Protein AF-A0A9X6RBR7-F1 (afdb_monomer_lite)

Radius of gyration: 12.05 Å; chains: 1; bounding box: 26×27×26 Å

pLDDT: mean 89.95, std 4.18, range [74.25, 95.56]

Structure (mmCIF, N/CA/C/O backbone):
data_AF-A0A9X6RBR7-F1
#
_entry.id   AF-A0A9X6RBR7-F1
#
loop_
_atom_site.group_PDB
_atom_site.id
_atom_site.type_symbol
_atom_site.label_atom_id
_atom_site.label_alt_id
_atom_site.label_comp_id
_atom_site.label_asym_id
_atom_site.label_entity_id
_atom_site.label_seq_id
_atom_site.pdbx_PDB_ins_code
_atom_site.Cartn_x
_atom_site.Cartn_y
_atom_site.Cartn_z
_atom_site.occupancy
_atom_site.B_iso_or_equiv
_atom_site.auth_seq_id
_atom_site.auth_comp_id
_atom_site.auth_asym_id
_atom_site.auth_atom_id
_atom_site.pdbx_PDB_model_num
ATOM 1 N N . MET A 1 1 ? 0.973 -11.673 5.246 1.00 85.94 1 MET A N 1
ATOM 2 C CA . MET A 1 1 ? 1.331 -10.293 5.649 1.00 85.94 1 MET A CA 1
ATOM 3 C C . MET A 1 1 ? 0.076 -9.585 6.150 1.00 85.94 1 MET A C 1
ATOM 5 O O . MET A 1 1 ?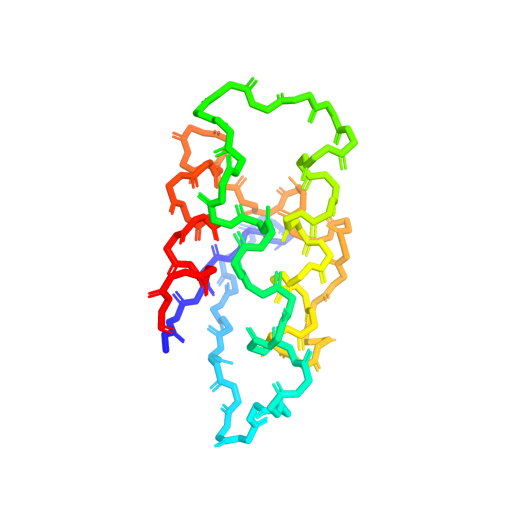 -1.017 -10.002 5.774 1.00 85.94 1 MET A O 1
ATOM 9 N N . LYS A 1 2 ? 0.217 -8.598 7.042 1.00 89.25 2 LYS A N 1
ATOM 10 C CA . LYS A 1 2 ? -0.901 -7.787 7.546 1.00 89.25 2 LYS A CA 1
ATOM 11 C C . LYS A 1 2 ? -0.713 -6.342 7.097 1.00 89.25 2 LYS A C 1
ATOM 13 O O . LYS A 1 2 ? 0.396 -5.824 7.210 1.00 89.25 2 LYS A O 1
ATOM 18 N N . LEU A 1 3 ? -1.785 -5.713 6.637 1.00 91.75 3 LEU A N 1
ATOM 19 C CA . LEU A 1 3 ? -1.815 -4.311 6.233 1.00 91.75 3 LEU A CA 1
ATOM 20 C C . LEU A 1 3 ? -2.826 -3.582 7.107 1.00 91.75 3 LEU A C 1
ATOM 22 O O . LEU A 1 3 ? -3.965 -4.021 7.228 1.00 91.75 3 LEU A O 1
ATOM 26 N N . THR A 1 4 ? -2.420 -2.479 7.725 1.00 93.44 4 THR A N 1
ATOM 27 C CA . THR A 1 4 ? -3.322 -1.658 8.534 1.00 93.44 4 THR A CA 1
ATOM 28 C C . THR A 1 4 ? -3.575 -0.343 7.817 1.00 93.44 4 THR A C 1
ATOM 30 O O . THR A 1 4 ? -2.626 0.393 7.554 1.00 93.44 4 THR A O 1
ATOM 33 N N . LEU A 1 5 ? -4.845 -0.052 7.546 1.00 93.88 5 LEU A N 1
ATOM 34 C CA . LEU A 1 5 ? -5.308 1.198 6.952 1.00 93.88 5 LEU A CA 1
ATOM 35 C C . LEU A 1 5 ? -6.189 1.945 7.954 1.00 93.88 5 LEU A C 1
ATOM 37 O O . LEU A 1 5 ? -6.894 1.334 8.763 1.00 93.88 5 LEU A O 1
ATOM 41 N N . GLN A 1 6 ? -6.143 3.269 7.910 1.00 93.25 6 GLN A N 1
ATOM 42 C CA . GLN A 1 6 ? -7.085 4.128 8.606 1.00 93.25 6 GLN A CA 1
ATOM 43 C C . GLN A 1 6 ? -8.324 4.344 7.724 1.00 93.25 6 GLN A C 1
ATOM 45 O O . GLN A 1 6 ? -8.222 4.665 6.549 1.00 93.25 6 GLN A O 1
ATOM 50 N N . SER A 1 7 ? -9.519 4.145 8.263 1.00 87.81 7 SER A N 1
ATOM 51 C CA . SER A 1 7 ? -10.774 4.427 7.559 1.00 87.81 7 SER A CA 1
ATOM 52 C C . SER A 1 7 ? -11.783 4.945 8.570 1.00 87.81 7 SER A C 1
ATOM 54 O O . SER A 1 7 ? -11.935 4.341 9.630 1.00 87.81 7 SER A O 1
ATOM 56 N N . ASP A 1 8 ? -12.428 6.075 8.273 1.00 82.50 8 ASP A N 1
ATOM 57 C CA . ASP A 1 8 ? -13.416 6.717 9.158 1.00 82.50 8 ASP A CA 1
ATOM 58 C C . ASP A 1 8 ? -12.901 6.976 10.591 1.00 82.50 8 ASP A C 1
ATOM 60 O O . ASP A 1 8 ? -13.639 6.928 11.571 1.00 82.50 8 ASP A O 1
ATOM 64 N N . GLY A 1 9 ? -11.599 7.244 10.736 1.00 83.38 9 GLY A N 1
ATOM 65 C CA . GLY A 1 9 ? -10.962 7.469 12.040 1.00 83.38 9 GLY A CA 1
ATOM 66 C C . GLY A 1 9 ? -10.594 6.193 12.809 1.00 83.38 9 GLY A C 1
ATOM 67 O O . GLY A 1 9 ? -9.898 6.283 13.821 1.00 83.38 9 GLY A O 1
ATOM 68 N N . GLU A 1 10 ? -10.956 5.013 12.308 1.00 89.00 10 GLU A N 1
ATOM 69 C CA . GLU A 1 10 ? -10.619 3.716 12.896 1.00 89.00 10 GLU A CA 1
AT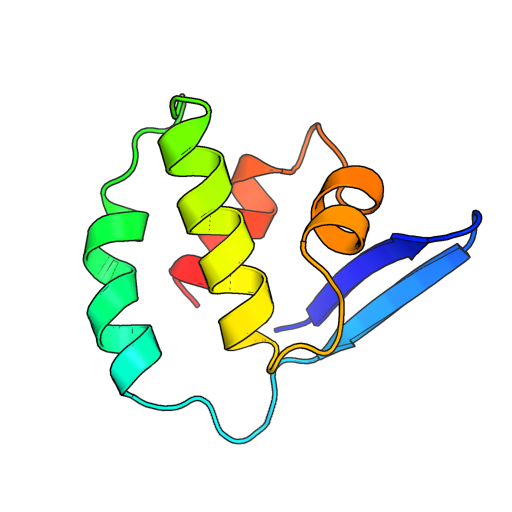OM 70 C C . GLU A 1 10 ? -9.493 3.014 12.128 1.00 89.00 10 GLU A C 1
ATOM 72 O O . GLU A 1 10 ? -9.299 3.215 10.931 1.00 89.00 10 GLU A O 1
ATOM 77 N N . LYS A 1 11 ? -8.726 2.160 12.815 1.00 91.62 11 LYS A N 1
ATOM 78 C CA . LYS A 1 11 ? -7.687 1.335 12.182 1.00 91.62 11 LYS A CA 1
ATOM 79 C C . LYS A 1 11 ? -8.268 -0.024 11.812 1.00 91.62 11 LYS A C 1
ATOM 81 O O . LYS A 1 11 ? -8.569 -0.823 12.697 1.00 91.62 11 LYS A O 1
ATOM 86 N N . LYS A 1 12 ? -8.354 -0.317 10.518 1.00 93.62 12 LYS A N 1
ATOM 87 C CA . LYS A 1 12 ? -8.747 -1.629 9.991 1.00 93.62 12 LYS A CA 1
ATOM 88 C C . LYS A 1 12 ? -7.505 -2.404 9.575 1.00 93.62 12 LYS A C 1
ATOM 90 O O . LYS A 1 12 ? -6.606 -1.854 8.946 1.00 93.62 12 LYS A O 1
ATOM 95 N N . THR A 1 13 ? -7.433 -3.676 9.961 1.00 93.81 13 THR A N 1
ATOM 96 C CA . THR A 1 13 ? -6.327 -4.563 9.577 1.00 93.81 13 THR A CA 1
ATOM 97 C C . THR A 1 13 ? -6.829 -5.611 8.600 1.00 93.81 13 THR A C 1
ATOM 99 O O . THR A 1 13 ? -7.774 -6.335 8.896 1.00 93.81 13 THR A O 1
ATOM 102 N N . PHE A 1 14 ? -6.170 -5.682 7.452 1.00 93.38 14 PHE A N 1
ATOM 103 C CA . PHE A 1 14 ? -6.422 -6.619 6.373 1.00 93.38 14 PHE A CA 1
ATOM 104 C C . PHE A 1 14 ? -5.322 -7.672 6.340 1.00 93.38 14 PHE A C 1
ATOM 106 O O . PHE A 1 14 ? -4.156 -7.403 6.655 1.00 93.38 14 PHE A O 1
ATOM 113 N N . HIS A 1 15 ? -5.698 -8.881 5.950 1.00 91.62 15 HIS A N 1
ATOM 114 C CA . HIS A 1 15 ? -4.801 -10.025 5.892 1.00 91.62 15 HIS A CA 1
ATOM 115 C C . HIS A 1 15 ? -4.619 -10.450 4.441 1.00 91.62 15 HIS A C 1
ATOM 117 O O . HIS A 1 15 ? -5.573 -10.416 3.664 1.00 91.62 15 HIS A O 1
ATOM 123 N N . LEU A 1 16 ? -3.397 -10.848 4.077 1.00 89.44 16 LEU A N 1
ATOM 124 C CA . LEU A 1 16 ? -3.181 -11.503 2.789 1.00 89.44 16 LEU A CA 1
ATOM 125 C C . LEU A 1 16 ? -4.089 -12.739 2.681 1.00 89.44 16 LEU A C 1
ATOM 127 O O . LEU A 1 16 ? -4.162 -13.499 3.651 1.00 89.44 16 LEU A O 1
ATOM 131 N N . PRO A 1 17 ? -4.754 -12.946 1.534 1.00 89.38 17 PRO A N 1
ATOM 132 C CA . PRO A 1 17 ? -5.576 -14.126 1.311 1.00 89.38 17 PRO A CA 1
ATOM 133 C C . PRO A 1 17 ? -4.713 -15.392 1.219 1.00 89.38 17 PRO A C 1
ATOM 135 O O . PRO A 1 17 ? -3.556 -15.336 0.804 1.00 89.38 17 PRO A O 1
ATOM 138 N N . ASP A 1 18 ? -5.304 -16.546 1.543 1.00 88.00 18 ASP A N 1
ATOM 139 C CA . ASP A 1 18 ? -4.630 -17.854 1.455 1.00 88.00 18 ASP A CA 1
ATOM 140 C C . ASP A 1 18 ? -4.250 -18.232 0.015 1.00 88.00 18 ASP A C 1
ATOM 142 O O . ASP A 1 18 ? -3.316 -18.998 -0.220 1.00 88.00 18 ASP A O 1
ATOM 146 N N . PHE A 1 19 ? -4.978 -17.691 -0.963 1.00 87.94 19 PHE A N 1
ATOM 147 C CA . PHE A 1 19 ? -4.744 -17.921 -2.380 1.00 87.94 19 PHE A CA 1
ATOM 148 C C . PHE A 1 19 ? -4.451 -16.605 -3.098 1.00 87.94 19 PHE A C 1
ATOM 150 O O . PHE A 1 19 ? -5.336 -15.767 -3.273 1.00 87.94 19 PHE A O 1
ATOM 157 N N . ILE A 1 20 ? -3.212 -16.457 -3.566 1.00 86.69 20 ILE A N 1
ATOM 158 C CA . ILE A 1 20 ? -2.779 -15.345 -4.415 1.00 86.69 20 ILE A CA 1
ATOM 159 C C . ILE A 1 20 ? -2.536 -15.902 -5.826 1.00 86.69 20 ILE A C 1
ATOM 161 O O . ILE A 1 20 ? -1.671 -16.764 -6.007 1.00 86.69 20 ILE A O 1
ATOM 165 N N . PRO A 1 21 ? -3.270 -15.440 -6.854 1.00 89.00 21 PRO A N 1
ATOM 166 C CA . PRO A 1 21 ? -3.061 -15.896 -8.222 1.00 89.00 21 PRO A CA 1
ATOM 167 C C . PRO A 1 21 ? -1.628 -15.638 -8.712 1.00 89.00 21 PRO A C 1
ATOM 169 O O . PRO A 1 21 ? -1.156 -14.501 -8.693 1.00 89.00 21 PRO A O 1
ATOM 172 N N . ALA A 1 22 ? -0.972 -16.653 -9.286 1.00 88.06 22 ALA A N 1
ATOM 173 C CA . ALA A 1 22 ? 0.401 -16.549 -9.807 1.00 88.06 22 ALA A CA 1
ATOM 174 C C . ALA A 1 22 ? 0.598 -15.434 -10.862 1.00 88.06 22 ALA A C 1
ATOM 176 O O . ALA A 1 22 ? 1.703 -14.934 -11.064 1.00 88.06 22 ALA A O 1
ATOM 177 N N . ARG A 1 23 ? -0.482 -14.989 -11.523 1.00 87.81 23 ARG A N 1
ATOM 178 C CA . ARG A 1 23 ? -0.455 -13.847 -12.454 1.00 87.81 23 ARG A CA 1
ATOM 179 C C . ARG A 1 23 ? -0.094 -12.513 -11.791 1.00 87.81 23 ARG A C 1
ATOM 181 O O . ARG A 1 23 ? 0.327 -11.601 -12.499 1.00 87.81 23 ARG A O 1
ATOM 188 N N . LEU A 1 24 ? -0.324 -12.376 -10.484 1.00 87.25 24 LEU A N 1
ATOM 189 C CA . LEU A 1 24 ? 0.071 -11.194 -9.720 1.00 87.25 24 LEU A CA 1
ATOM 190 C C . LEU A 1 24 ? 1.583 -11.220 -9.501 1.00 87.25 24 LEU A C 1
ATOM 192 O O . LEU A 1 24 ? 2.253 -10.265 -9.861 1.00 87.25 24 LEU A O 1
ATOM 196 N N . ILE A 1 25 ? 2.145 -12.368 -9.125 1.00 84.31 25 ILE A N 1
ATOM 197 C CA . ILE A 1 25 ? 3.602 -12.534 -9.017 1.00 84.31 25 ILE A CA 1
ATOM 198 C C . ILE A 1 25 ? 4.324 -12.209 -10.335 1.00 84.31 25 ILE A C 1
ATOM 200 O O . ILE A 1 25 ? 5.398 -11.627 -10.316 1.00 84.31 25 ILE A O 1
ATOM 204 N N . ARG A 1 26 ? 3.721 -12.487 -11.501 1.00 87.00 26 ARG A N 1
ATOM 205 C CA . ARG A 1 26 ? 4.283 -12.076 -12.806 1.00 87.00 26 ARG A CA 1
ATOM 206 C C . ARG A 1 26 ? 4.404 -10.551 -12.984 1.00 87.00 26 ARG A C 1
ATOM 208 O O . ARG A 1 26 ? 5.251 -10.116 -13.753 1.00 87.00 26 ARG A O 1
ATOM 215 N N . GLN A 1 27 ? 3.552 -9.763 -12.329 1.00 85.44 27 GLN A N 1
ATOM 216 C CA . GLN A 1 27 ? 3.582 -8.292 -12.362 1.00 85.44 27 GLN A CA 1
ATOM 217 C C . GLN A 1 27 ? 4.535 -7.704 -11.311 1.00 85.44 27 GLN A C 1
ATOM 219 O O . GLN A 1 27 ? 4.965 -6.568 -11.463 1.00 85.44 27 GLN A O 1
ATOM 224 N N . ALA A 1 28 ? 4.889 -8.467 -10.272 1.00 85.75 28 ALA A N 1
ATOM 225 C CA . ALA A 1 28 ? 5.716 -7.984 -9.170 1.00 85.75 28 ALA A CA 1
ATOM 226 C C . ALA A 1 28 ? 7.108 -7.458 -9.593 1.00 85.75 28 ALA A C 1
ATOM 228 O O . ALA A 1 28 ? 7.478 -6.401 -9.091 1.00 85.75 28 ALA A O 1
ATOM 229 N N . PRO A 1 29 ? 7.864 -8.090 -10.522 1.00 86.56 29 PRO A N 1
ATOM 230 C CA . PRO A 1 29 ? 9.193 -7.604 -10.906 1.00 86.56 29 PRO A CA 1
ATOM 231 C C . PRO A 1 29 ? 9.181 -6.190 -11.492 1.00 86.56 29 PRO A C 1
ATOM 233 O O . PRO A 1 29 ? 10.004 -5.371 -11.110 1.00 86.56 29 PRO A O 1
ATOM 236 N N . GLU A 1 30 ? 8.204 -5.881 -12.352 1.00 87.88 30 GLU A N 1
ATOM 237 C CA . GLU A 1 30 ? 8.058 -4.542 -12.946 1.00 87.88 30 GLU A CA 1
ATOM 238 C C . GLU A 1 30 ? 7.853 -3.469 -11.868 1.00 87.88 30 GLU A C 1
ATOM 240 O O . GLU A 1 30 ? 8.365 -2.360 -11.981 1.00 87.88 30 GLU A O 1
ATOM 245 N N . LEU A 1 31 ? 7.130 -3.814 -10.801 1.00 87.12 31 LEU A N 1
ATOM 246 C CA . LEU A 1 31 ? 6.861 -2.913 -9.685 1.00 87.12 31 LEU A CA 1
ATOM 247 C C . LEU A 1 31 ? 8.029 -2.835 -8.696 1.00 87.12 31 LEU A C 1
ATOM 249 O O . LEU A 1 31 ? 8.208 -1.811 -8.044 1.00 87.12 31 LEU A O 1
ATOM 253 N N . ALA A 1 32 ? 8.814 -3.904 -8.569 1.00 83.81 32 ALA A N 1
ATOM 254 C CA . ALA A 1 32 ? 10.001 -3.942 -7.721 1.00 83.81 32 ALA A CA 1
ATOM 255 C C . ALA A 1 32 ? 11.156 -3.099 -8.294 1.00 83.81 32 ALA A C 1
ATOM 257 O O . ALA A 1 32 ? 11.970 -2.588 -7.527 1.00 83.81 32 ALA A O 1
ATOM 258 N N . ASP A 1 33 ? 11.199 -2.915 -9.617 1.00 85.00 33 ASP A N 1
ATOM 259 C CA . ASP A 1 33 ? 12.154 -2.038 -10.310 1.00 85.00 33 ASP A CA 1
ATOM 260 C C . ASP A 1 33 ? 11.817 -0.537 -10.186 1.00 85.00 33 ASP A C 1
ATOM 262 O O . ASP A 1 33 ? 12.607 0.320 -10.596 1.00 85.00 33 ASP A O 1
ATOM 266 N N . ILE A 1 34 ? 10.660 -0.186 -9.610 1.00 83.44 34 ILE A N 1
ATOM 267 C CA . ILE A 1 34 ? 10.256 1.209 -9.423 1.00 83.44 34 ILE A CA 1
ATOM 268 C C . ILE A 1 34 ? 11.226 1.908 -8.444 1.00 83.44 34 ILE A C 1
ATOM 270 O O . ILE A 1 34 ? 11.463 1.415 -7.337 1.00 83.44 34 ILE A O 1
ATOM 274 N N . PRO A 1 35 ? 11.786 3.082 -8.804 1.00 79.75 35 PRO A N 1
ATOM 275 C CA . PRO A 1 35 ? 12.729 3.796 -7.951 1.00 79.75 35 PRO A CA 1
ATOM 276 C C . PRO A 1 35 ? 12.066 4.309 -6.666 1.00 79.75 35 PRO A C 1
ATOM 278 O O . PRO A 1 35 ? 10.873 4.581 -6.627 1.00 79.75 35 PRO A O 1
ATOM 281 N N . ASN A 1 36 ? 12.871 4.579 -5.632 1.00 78.31 36 ASN A N 1
ATOM 282 C CA . ASN A 1 36 ? 12.414 5.125 -4.340 1.00 78.31 36 ASN A CA 1
ATOM 283 C C . ASN A 1 36 ? 11.764 6.524 -4.405 1.00 78.31 36 ASN A C 1
ATOM 285 O O . ASN A 1 36 ? 11.314 7.036 -3.384 1.00 78.31 36 ASN A O 1
ATOM 289 N N . ASN A 1 37 ? 11.725 7.159 -5.575 1.00 83.75 37 ASN A N 1
ATOM 290 C CA . ASN A 1 37 ? 10.986 8.396 -5.805 1.00 83.75 37 ASN A CA 1
ATOM 291 C C . ASN A 1 37 ? 10.107 8.234 -7.057 1.00 83.75 37 ASN A C 1
ATOM 293 O O . ASN A 1 37 ? 10.427 8.819 -8.098 1.00 83.75 37 ASN A O 1
ATOM 297 N N . PRO A 1 38 ? 9.065 7.385 -6.984 1.00 88.56 38 PRO A N 1
ATOM 298 C CA . PRO A 1 38 ? 8.219 7.090 -8.130 1.00 88.56 38 PRO A CA 1
ATOM 299 C C . PRO A 1 38 ? 7.443 8.320 -8.591 1.00 88.56 38 PRO A C 1
ATOM 301 O O . PRO A 1 38 ? 7.121 9.206 -7.797 1.00 88.56 38 PRO A O 1
ATOM 304 N N . GLY A 1 39 ? 7.121 8.362 -9.882 1.00 91.38 39 GLY A N 1
ATOM 305 C CA . GLY A 1 39 ? 6.118 9.295 -10.384 1.00 91.38 39 GLY A CA 1
ATOM 306 C C . GLY A 1 39 ? 4.707 8.886 -9.935 1.00 91.38 39 GLY A C 1
ATOM 307 O O . GLY A 1 39 ? 4.509 7.747 -9.506 1.00 91.38 39 GLY A O 1
ATOM 308 N N . PRO A 1 40 ? 3.705 9.774 -10.070 1.00 91.00 40 PRO A N 1
ATOM 309 C CA . PRO A 1 40 ? 2.316 9.463 -9.721 1.00 91.00 40 PRO A CA 1
ATOM 310 C C . PRO A 1 40 ? 1.795 8.184 -10.394 1.00 91.00 40 PRO A C 1
ATOM 312 O O . PRO A 1 40 ? 1.230 7.329 -9.727 1.00 91.00 40 PRO A O 1
ATOM 315 N N . GLU A 1 41 ? 2.089 7.999 -11.685 1.00 91.38 41 GLU A N 1
ATOM 316 C CA . GLU A 1 41 ? 1.647 6.824 -12.450 1.00 91.38 41 GLU A CA 1
ATOM 317 C C . GLU A 1 41 ? 2.214 5.505 -11.906 1.00 91.38 41 GLU A C 1
ATOM 319 O O . GLU A 1 41 ? 1.537 4.478 -11.908 1.00 91.38 41 GLU A O 1
ATOM 324 N N . ASP A 1 42 ? 3.460 5.519 -11.433 1.00 92.19 42 ASP A N 1
ATOM 325 C CA . ASP A 1 42 ? 4.090 4.342 -10.841 1.00 92.19 42 ASP A CA 1
ATOM 326 C C . ASP A 1 42 ? 3.512 4.062 -9.454 1.00 92.19 42 ASP A C 1
ATOM 328 O O . ASP A 1 42 ? 3.216 2.910 -9.137 1.00 92.19 42 ASP A O 1
ATOM 332 N N . MET A 1 43 ? 3.253 5.107 -8.660 1.00 92.44 43 MET A N 1
ATOM 333 C CA . MET A 1 43 ? 2.554 4.954 -7.384 1.00 92.44 43 MET A CA 1
ATOM 334 C C . MET A 1 43 ? 1.165 4.333 -7.577 1.00 92.44 43 MET A C 1
ATOM 336 O O . MET A 1 43 ? 0.823 3.389 -6.867 1.00 92.44 43 MET A O 1
ATOM 340 N N . ASP A 1 44 ? 0.393 4.793 -8.565 1.00 93.69 44 ASP A N 1
ATOM 341 C CA . ASP A 1 44 ? -0.928 4.236 -8.878 1.00 93.69 44 ASP A CA 1
ATOM 342 C C . ASP A 1 44 ? -0.858 2.742 -9.224 1.00 93.69 44 ASP A C 1
ATOM 344 O O . ASP A 1 44 ? -1.653 1.945 -8.715 1.00 93.69 44 ASP A O 1
ATOM 348 N N . LYS A 1 45 ? 0.131 2.325 -10.028 1.00 92.88 45 LYS A N 1
ATOM 349 C CA . LYS A 1 45 ? 0.353 0.901 -10.337 1.00 92.88 45 LYS A CA 1
ATOM 350 C C . LYS A 1 45 ? 0.682 0.091 -9.086 1.00 92.88 45 LYS A C 1
ATOM 352 O O . LYS A 1 45 ? 0.146 -1.008 -8.916 1.00 92.88 45 LYS A O 1
ATOM 357 N N . MET A 1 46 ? 1.533 0.623 -8.206 1.00 93.25 46 MET A N 1
ATOM 358 C CA . MET A 1 46 ? 1.890 -0.039 -6.950 1.00 93.25 46 MET A CA 1
ATOM 359 C C . MET A 1 46 ? 0.657 -0.220 -6.053 1.00 93.25 46 MET A C 1
ATOM 361 O O . MET A 1 46 ? 0.406 -1.325 -5.570 1.00 93.25 46 MET A O 1
ATOM 365 N N . VAL A 1 47 ? -0.164 0.821 -5.880 1.00 94.69 47 VAL A N 1
ATOM 366 C CA . VAL A 1 47 ? -1.399 0.749 -5.079 1.00 94.69 47 VAL A CA 1
ATOM 367 C C . VAL A 1 47 ? -2.396 -0.235 -5.688 1.00 94.69 47 VAL A C 1
ATOM 369 O O . VAL A 1 47 ? -2.956 -1.078 -4.981 1.00 94.69 47 VAL A O 1
ATOM 372 N N . GLN A 1 48 ? -2.573 -0.200 -7.011 1.00 94.44 48 GLN A N 1
ATOM 373 C CA . GLN A 1 48 ? -3.444 -1.138 -7.715 1.00 94.44 48 GLN A CA 1
ATOM 374 C C . GLN A 1 48 ? -3.004 -2.589 -7.517 1.00 94.44 48 GLN A C 1
ATOM 376 O O . GLN A 1 48 ? -3.844 -3.483 -7.367 1.00 94.44 48 GLN A O 1
ATOM 381 N N . TYR A 1 49 ? -1.698 -2.839 -7.511 1.00 93.50 49 TYR A N 1
ATOM 382 C CA . TYR A 1 49 ? -1.160 -4.158 -7.223 1.00 93.50 49 TYR A CA 1
ATOM 383 C C . TYR A 1 49 ? -1.471 -4.603 -5.795 1.00 93.50 49 TYR A C 1
ATOM 385 O O . TYR A 1 49 ? -1.964 -5.716 -5.608 1.00 93.50 49 TYR A O 1
ATOM 393 N N . VAL A 1 50 ? -1.263 -3.731 -4.804 1.00 93.56 50 VAL A N 1
ATOM 394 C CA . VAL A 1 50 ? -1.572 -4.030 -3.400 1.00 93.56 50 VAL A CA 1
ATOM 395 C C . VAL A 1 50 ? -3.048 -4.393 -3.226 1.00 93.56 50 VAL A C 1
ATOM 397 O O . VAL A 1 50 ? -3.346 -5.441 -2.655 1.00 93.56 50 VAL A O 1
ATOM 400 N N . VAL A 1 51 ? -3.974 -3.615 -3.792 1.00 94.44 51 VAL A N 1
ATOM 401 C CA . VAL A 1 51 ? -5.415 -3.928 -3.747 1.00 94.44 51 VAL A CA 1
ATOM 402 C C . VAL A 1 51 ? -5.714 -5.314 -4.338 1.00 94.44 51 VAL A C 1
ATOM 404 O O . VAL A 1 51 ? -6.439 -6.106 -3.732 1.00 94.44 51 VAL A O 1
ATOM 407 N N . LYS A 1 52 ? -5.116 -5.652 -5.489 1.00 93.00 52 LYS A N 1
ATOM 408 C CA . LYS A 1 52 ? -5.297 -6.965 -6.136 1.00 93.00 52 LYS A CA 1
ATOM 409 C C . LYS A 1 52 ? -4.720 -8.114 -5.312 1.00 93.00 52 LYS A C 1
ATOM 411 O O . LYS A 1 52 ? -5.339 -9.172 -5.229 1.00 93.00 52 LYS A O 1
ATOM 416 N N . VAL A 1 53 ? -3.544 -7.926 -4.716 1.00 92.69 53 VAL A N 1
ATOM 417 C CA . VAL A 1 53 ? -2.877 -8.935 -3.877 1.00 92.69 53 VAL A CA 1
ATOM 418 C C . VAL A 1 53 ? -3.685 -9.233 -2.620 1.00 92.69 53 VAL A C 1
ATOM 420 O O . VAL A 1 53 ? -3.789 -10.390 -2.219 1.00 92.69 53 VAL A O 1
ATOM 423 N N . TYR A 1 54 ? -4.326 -8.218 -2.046 1.00 93.31 54 TYR A N 1
ATOM 424 C CA . TYR A 1 54 ? -5.258 -8.395 -0.937 1.00 93.31 54 TYR A CA 1
ATOM 425 C C . TYR A 1 54 ? -6.649 -8.872 -1.382 1.00 93.31 54 TYR A C 1
ATOM 427 O O . TYR A 1 54 ? -7.546 -8.958 -0.550 1.00 93.31 54 TYR A O 1
ATOM 435 N N . GLY A 1 55 ? -6.855 -9.222 -2.655 1.00 91.56 55 GLY A N 1
ATOM 436 C CA . GLY A 1 55 ? -8.132 -9.750 -3.134 1.00 91.56 55 GLY A CA 1
ATOM 437 C C . GLY A 1 55 ? -9.278 -8.745 -3.016 1.00 91.56 55 GLY A C 1
ATOM 438 O O . GLY A 1 55 ? -10.383 -9.135 -2.656 1.00 91.56 55 GLY A O 1
ATOM 439 N N . GLU A 1 56 ? -9.000 -7.461 -3.264 1.00 92.31 56 GLU A N 1
ATOM 440 C CA . GLU A 1 56 ? -10.011 -6.393 -3.321 1.00 92.31 56 GLU A CA 1
ATOM 441 C C . GLU A 1 56 ? -10.777 -6.188 -1.996 1.00 92.31 56 GLU A C 1
ATOM 443 O O . GLU A 1 56 ? -11.893 -5.675 -1.979 1.00 92.31 56 GLU A O 1
ATOM 448 N N . GLN A 1 57 ? -10.165 -6.547 -0.859 1.00 92.69 57 GLN A N 1
ATOM 449 C CA . GLN A 1 57 ? -10.719 -6.322 0.488 1.00 92.69 57 GLN A CA 1
ATOM 450 C C . GLN A 1 57 ? -10.920 -4.834 0.841 1.00 92.69 57 GLN A C 1
ATOM 452 O O . GLN A 1 57 ? -11.648 -4.514 1.781 1.00 92.69 57 GLN A O 1
ATOM 457 N N . PHE A 1 58 ? -10.256 -3.936 0.116 1.00 94.12 58 PHE A N 1
ATOM 458 C CA . PHE A 1 58 ? -10.361 -2.483 0.221 1.00 94.12 58 PHE A CA 1
ATOM 459 C C . PHE A 1 58 ? -10.196 -1.855 -1.169 1.00 94.12 58 PHE A C 1
ATOM 461 O O . PHE A 1 58 ? -9.671 -2.489 -2.085 1.00 94.12 58 PHE A O 1
ATOM 468 N N . THR A 1 59 ? -10.646 -0.613 -1.335 1.00 94.81 59 THR A N 1
ATOM 469 C CA . THR A 1 59 ? -10.539 0.128 -2.602 1.00 94.81 59 THR A CA 1
ATOM 470 C C . THR A 1 59 ? -9.208 0.873 -2.734 1.00 94.81 59 THR A C 1
ATOM 472 O O . THR A 1 59 ? -8.469 1.033 -1.761 1.00 94.81 59 THR A O 1
ATOM 475 N N . LEU A 1 60 ? -8.910 1.364 -3.944 1.00 94.62 60 LEU A N 1
ATOM 476 C CA . LEU A 1 60 ? -7.772 2.261 -4.187 1.00 94.62 60 LEU A CA 1
ATOM 477 C C . LEU A 1 60 ? -7.840 3.492 -3.274 1.00 94.62 60 LEU A C 1
ATOM 479 O O . LEU A 1 60 ? -6.865 3.788 -2.592 1.00 94.62 60 LEU A O 1
ATOM 483 N N . ASP A 1 61 ? -8.999 4.154 -3.210 1.00 94.19 61 ASP A N 1
ATOM 484 C CA . ASP A 1 61 ? -9.211 5.331 -2.357 1.00 94.19 61 ASP A CA 1
ATOM 485 C C . ASP A 1 61 ? -8.996 5.001 -0.876 1.00 94.19 61 ASP A C 1
ATOM 487 O O . ASP A 1 61 ? -8.284 5.712 -0.177 1.00 94.19 61 ASP A O 1
ATOM 491 N N . GLN A 1 62 ? -9.505 3.858 -0.402 1.00 94.19 62 GLN A N 1
ATOM 492 C CA . GLN A 1 62 ? -9.286 3.421 0.981 1.00 94.19 62 GLN A CA 1
ATOM 493 C C . GLN A 1 62 ? -7.812 3.164 1.297 1.00 94.19 62 GLN A C 1
ATOM 495 O O . GLN A 1 62 ? -7.388 3.363 2.436 1.00 94.19 62 GLN A O 1
ATOM 500 N N . TYR A 1 63 ? -7.029 2.710 0.316 1.00 95.56 63 TYR A N 1
ATOM 501 C CA . TYR A 1 63 ? -5.588 2.596 0.485 1.00 95.56 63 TYR A CA 1
ATOM 502 C C . TYR A 1 63 ? -4.929 3.974 0.539 1.00 95.56 63 TYR A C 1
ATOM 504 O O . TYR A 1 63 ? -4.170 4.238 1.470 1.00 95.56 63 TYR A O 1
ATOM 512 N N . TRP A 1 64 ? -5.241 4.847 -0.421 1.00 94.50 64 TRP A N 1
ATOM 513 C CA . TRP A 1 64 ? -4.684 6.196 -0.524 1.00 94.50 64 TRP A CA 1
ATOM 514 C C . TRP A 1 64 ? -4.960 7.052 0.714 1.00 94.50 64 TRP A C 1
ATOM 516 O O . TRP A 1 64 ? -4.038 7.667 1.247 1.00 94.50 64 TRP A O 1
ATOM 526 N N . ASP A 1 65 ? -6.195 7.031 1.207 1.00 94.19 65 ASP A N 1
ATOM 527 C CA . ASP A 1 65 ? -6.612 7.783 2.391 1.00 94.19 65 ASP A CA 1
ATOM 528 C C . ASP A 1 65 ? -6.177 7.108 3.699 1.00 94.19 65 ASP A C 1
ATOM 530 O O . ASP A 1 65 ? -6.042 7.761 4.737 1.00 94.19 65 ASP A O 1
ATOM 534 N N . GLY A 1 66 ? -5.982 5.786 3.672 1.00 93.69 66 GLY A N 1
ATOM 535 C CA . GLY A 1 66 ? -5.779 4.991 4.877 1.00 93.69 66 GLY A CA 1
ATOM 536 C C . GLY A 1 66 ? -4.334 4.653 5.216 1.00 93.69 66 GLY A C 1
ATOM 537 O O . GLY A 1 66 ? -4.044 4.321 6.370 1.00 93.69 66 GLY A O 1
ATOM 538 N N . VAL A 1 67 ? -3.415 4.708 4.258 1.00 94.25 67 VAL A N 1
ATOM 539 C CA . VAL A 1 67 ? -1.994 4.439 4.499 1.00 94.25 67 VAL A CA 1
ATOM 540 C C . VAL A 1 67 ? -1.302 5.664 5.111 1.00 94.25 67 VAL A C 1
ATOM 542 O O . VAL A 1 67 ? -1.537 6.802 4.715 1.00 94.25 67 VAL A O 1
ATOM 545 N N . ASP A 1 68 ? -0.408 5.461 6.087 1.00 92.50 68 ASP A N 1
ATOM 546 C CA . ASP A 1 68 ? 0.405 6.568 6.613 1.00 92.50 68 ASP A CA 1
ATOM 547 C C . ASP A 1 68 ? 1.342 7.063 5.503 1.00 92.50 68 ASP A C 1
ATOM 549 O O . ASP A 1 68 ? 2.228 6.325 5.069 1.00 92.50 68 ASP A O 1
ATOM 553 N N . ALA A 1 69 ? 1.178 8.317 5.074 1.00 91.12 69 ALA A N 1
ATOM 554 C CA . ALA A 1 69 ? 1.954 8.911 3.985 1.00 91.12 69 ALA A CA 1
ATOM 555 C C . ALA A 1 69 ? 3.478 8.790 4.183 1.00 91.12 69 ALA A C 1
ATOM 557 O O . ALA A 1 69 ? 4.218 8.581 3.224 1.00 91.12 69 ALA A O 1
ATOM 558 N N . ARG A 1 70 ? 3.970 8.833 5.431 1.00 90.38 70 ARG A N 1
ATOM 559 C CA . ARG A 1 70 ? 5.409 8.694 5.745 1.00 90.38 70 ARG A CA 1
ATOM 560 C C . ARG A 1 70 ? 5.921 7.268 5.557 1.00 90.38 70 ARG A C 1
ATOM 562 O O . ARG A 1 70 ? 7.128 7.049 5.533 1.00 90.38 70 ARG A O 1
ATOM 569 N N . LYS A 1 71 ? 5.007 6.303 5.486 1.00 90.12 71 LYS A N 1
ATOM 570 C CA . LYS A 1 71 ? 5.272 4.871 5.328 1.00 90.12 71 LYS A CA 1
ATOM 571 C C . LYS A 1 71 ? 4.723 4.323 4.017 1.00 90.12 71 LYS A C 1
ATOM 573 O O . LYS A 1 71 ? 4.774 3.110 3.834 1.00 90.12 71 LYS A O 1
ATOM 578 N N . PHE A 1 72 ? 4.198 5.170 3.130 1.00 92.38 72 PHE A N 1
ATOM 579 C CA . PHE A 1 72 ? 3.589 4.738 1.875 1.00 92.38 72 PHE A CA 1
ATOM 5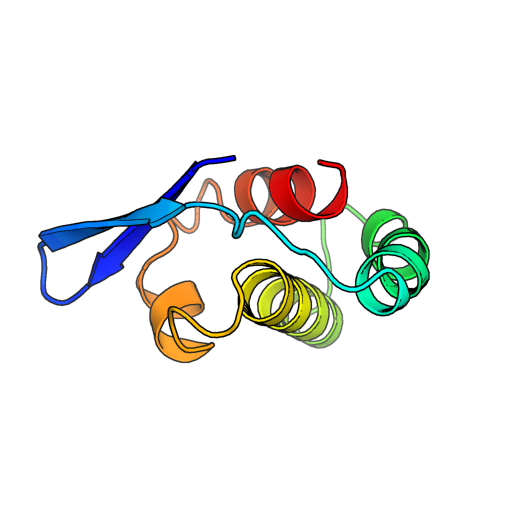80 C C . PHE A 1 72 ? 4.543 3.838 1.087 1.00 92.38 72 PHE A C 1
ATOM 582 O O . PHE A 1 72 ? 4.229 2.676 0.844 1.00 92.38 72 PHE A O 1
ATOM 589 N N . LEU A 1 73 ? 5.739 4.342 0.767 1.00 90.38 73 LEU A N 1
ATOM 590 C CA . LEU A 1 73 ? 6.708 3.606 -0.045 1.00 90.38 73 LEU A CA 1
ATOM 591 C C . LEU A 1 73 ? 7.140 2.308 0.632 1.00 90.38 73 LEU A C 1
ATOM 593 O O . LEU A 1 73 ? 7.070 1.256 0.012 1.00 90.38 73 LEU A O 1
ATOM 597 N N . SER A 1 74 ? 7.507 2.353 1.917 1.00 91.12 74 SER A N 1
ATOM 598 C CA . SER A 1 74 ? 7.937 1.148 2.634 1.00 91.12 74 SER A CA 1
ATOM 599 C C . SER A 1 74 ? 6.828 0.098 2.689 1.00 91.12 74 SER A C 1
ATOM 601 O O . SER A 1 74 ? 7.059 -1.043 2.322 1.00 91.12 74 SER A O 1
ATOM 603 N N . THR A 1 75 ? 5.606 0.493 3.062 1.00 91.19 75 THR A N 1
ATOM 604 C CA . THR A 1 75 ? 4.464 -0.427 3.210 1.00 91.19 75 THR A CA 1
ATOM 605 C C . THR A 1 75 ? 4.065 -1.047 1.873 1.00 91.19 75 THR A C 1
ATOM 607 O O . THR A 1 75 ? 3.784 -2.240 1.803 1.00 91.19 75 THR A O 1
ATOM 610 N N . THR A 1 76 ? 4.048 -0.245 0.808 1.00 91.38 76 THR A N 1
ATOM 611 C CA . THR A 1 76 ? 3.654 -0.701 -0.530 1.00 91.38 76 THR A CA 1
ATOM 612 C C . THR A 1 76 ? 4.718 -1.633 -1.115 1.00 91.38 76 THR A C 1
ATOM 614 O O . THR A 1 76 ? 4.389 -2.717 -1.596 1.00 91.38 76 THR A O 1
ATOM 617 N N . SER A 1 77 ? 5.998 -1.263 -1.007 1.00 89.50 77 SER A N 1
ATOM 618 C CA . SER A 1 77 ? 7.117 -2.088 -1.475 1.00 89.50 77 SER A CA 1
ATOM 619 C C . SER A 1 77 ? 7.278 -3.379 -0.674 1.00 89.50 77 SER A C 1
ATOM 621 O O . SER A 1 77 ? 7.623 -4.404 -1.254 1.00 89.50 77 SER A O 1
AT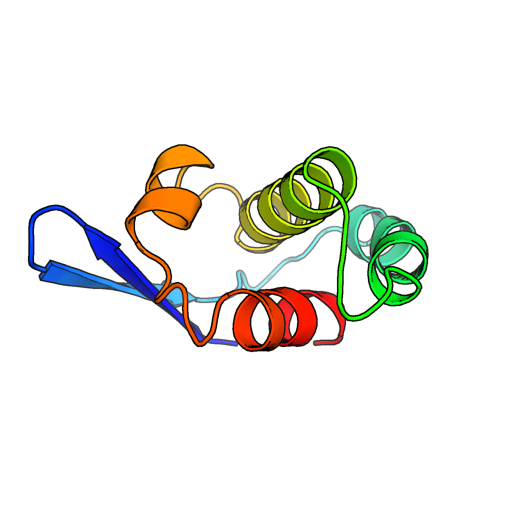OM 623 N N . ASP A 1 78 ? 6.994 -3.364 0.630 1.00 89.62 78 ASP A N 1
ATOM 624 C CA . ASP A 1 78 ? 6.965 -4.569 1.465 1.00 89.62 78 ASP A CA 1
ATOM 625 C C . ASP A 1 78 ? 5.961 -5.595 0.915 1.00 89.62 78 ASP A C 1
ATOM 627 O O . ASP A 1 78 ? 6.284 -6.772 0.807 1.00 89.62 78 ASP A O 1
ATOM 631 N N . VAL A 1 79 ? 4.764 -5.158 0.503 1.00 88.69 79 VAL A N 1
ATOM 632 C CA . VAL A 1 79 ? 3.752 -6.048 -0.098 1.00 88.69 79 VAL A CA 1
ATOM 633 C C . VAL A 1 79 ? 4.182 -6.559 -1.475 1.00 88.69 79 VAL A C 1
ATOM 635 O O . VAL A 1 79 ? 3.891 -7.704 -1.816 1.00 88.69 79 VAL A O 1
ATOM 638 N N . ILE A 1 80 ? 4.854 -5.729 -2.275 1.00 87.31 80 ILE A N 1
ATOM 639 C CA . ILE A 1 80 ? 5.329 -6.109 -3.616 1.00 87.31 80 ILE A CA 1
ATOM 640 C C . ILE A 1 80 ? 6.420 -7.184 -3.544 1.00 87.31 80 ILE A C 1
ATOM 642 O O . ILE A 1 80 ? 6.443 -8.077 -4.389 1.00 87.31 80 ILE A O 1
ATOM 646 N N . ASN A 1 81 ? 7.284 -7.117 -2.529 1.00 83.06 81 ASN A N 1
ATOM 647 C CA . ASN A 1 81 ? 8.424 -8.020 -2.347 1.00 83.06 81 ASN A CA 1
ATOM 648 C C . ASN A 1 81 ? 8.150 -9.206 -1.397 1.00 83.06 81 ASN A C 1
ATOM 650 O O . ASN A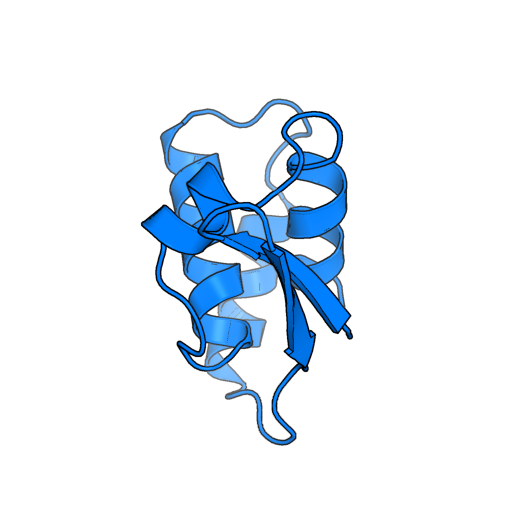 1 81 ? 9.089 -9.934 -1.066 1.00 83.06 81 ASN A O 1
ATOM 654 N N . ALA A 1 82 ? 6.910 -9.365 -0.919 1.00 74.25 82 ALA A N 1
ATOM 655 C CA . ALA A 1 82 ? 6.515 -10.382 0.063 1.00 74.25 82 ALA A CA 1
ATOM 656 C C . ALA A 1 82 ? 6.461 -11.818 -0.486 1.00 74.25 82 ALA A C 1
ATOM 658 O O . ALA A 1 82 ? 6.182 -12.007 -1.692 1.00 74.25 82 ALA A O 1
#

Foldseek 3Di:
DWDWWADPNDIDIADFDPDFDVVLLVCLVVLLPADPDHDPVSLLVLLVSLCNRSVNPDDSVRLVRTDDPVCSSVRSSVSSVD

Secondary structure (DSSP, 8-state):
-EEEEEETTEEEEEE--S---HHHHTTHHHHHTS-SS--HHHHHHHHHHHHHHTTTSS-HHHHHHHS-GGGHHHHHHHHHT-

Sequence (82 aa):
MKLTLQSDGEKKTFHLPDFIPARLIRQAPELADIPNNPGPEDMDKMVQYVVKVYGEQFTLDQYWDGVDARKFLSTTSDVINA

Organism: Bacillus thuringiensis subsp. medel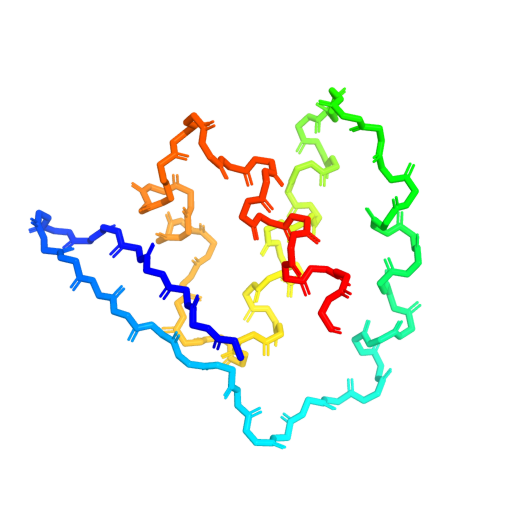lin (NCBI:txid79672)

InterPro domains:
  IPR057006 Phage tail chaperone protein-like [NF047360] (3-81)
  IPR057006 Phage tail chaperone protein-like [PF23857] (2-81)